Protein AF-A0A4Y8SGY3-F1 (afdb_monomer)

Radius of gyration: 25.15 Å; Cα contacts (8 Å, |Δi|>4): 78; chains: 1; bounding box: 68×28×80 Å

Structure (mmCIF, N/CA/C/O backbone):
data_AF-A0A4Y8SGY3-F1
#
_entry.id   AF-A0A4Y8SGY3-F1
#
loop_
_atom_site.group_PDB
_atom_site.id
_atom_site.type_symbol
_atom_site.label_atom_id
_atom_site.label_alt_id
_atom_site.label_comp_id
_atom_site.label_asym_id
_atom_site.label_entity_id
_atom_site.label_seq_id
_atom_site.pdbx_PDB_ins_code
_atom_site.Cartn_x
_atom_site.Cartn_y
_atom_site.Cartn_z
_atom_site.occupancy
_atom_site.B_iso_or_equiv
_atom_site.auth_seq_id
_atom_site.auth_comp_id
_atom_site.auth_asym_id
_atom_site.auth_atom_id
_atom_site.pdbx_PDB_model_num
ATOM 1 N N . MET A 1 1 ? 45.982 -1.414 -42.013 1.00 61.81 1 MET A N 1
ATOM 2 C CA . MET A 1 1 ? 44.746 -1.953 -41.419 1.00 61.81 1 MET A CA 1
ATOM 3 C C . MET A 1 1 ? 43.785 -2.146 -42.563 1.00 61.81 1 MET A C 1
ATOM 5 O O . MET A 1 1 ? 43.511 -1.170 -43.257 1.00 61.81 1 MET A O 1
ATOM 9 N N . ASP A 1 2 ? 43.379 -3.383 -42.819 1.00 89.81 2 ASP A N 1
ATOM 10 C CA . ASP A 1 2 ? 42.526 -3.667 -43.965 1.00 89.81 2 ASP A CA 1
ATOM 11 C C . ASP A 1 2 ? 41.126 -3.102 -43.723 1.00 89.81 2 ASP A C 1
ATOM 13 O O . ASP A 1 2 ? 40.647 -3.033 -42.589 1.00 89.81 2 ASP A O 1
ATOM 17 N N . 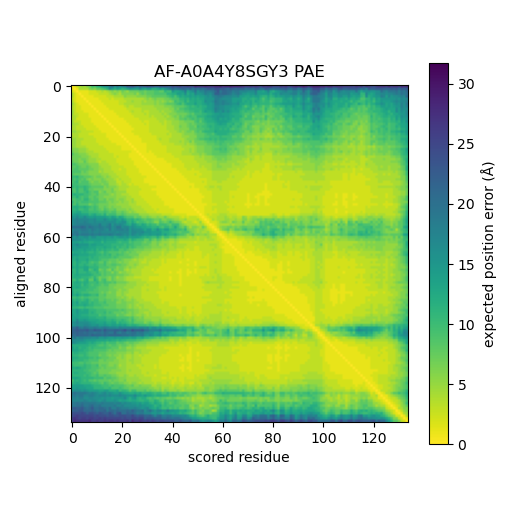ILE A 1 3 ? 40.446 -2.696 -44.796 1.00 90.75 3 ILE A N 1
ATOM 18 C CA . ILE A 1 3 ? 39.078 -2.148 -44.737 1.00 90.75 3 ILE 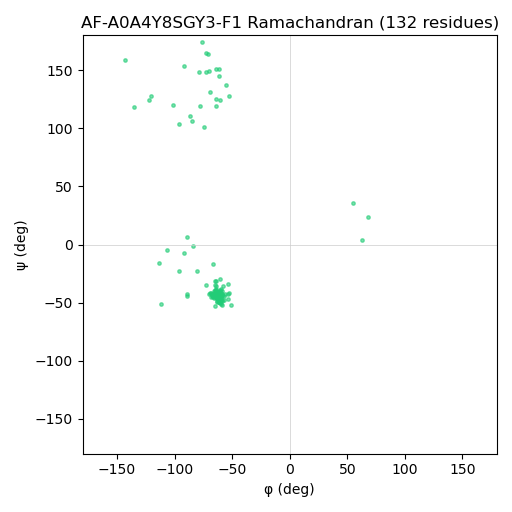A CA 1
ATOM 19 C C . ILE A 1 3 ? 38.131 -3.119 -44.005 1.00 90.75 3 ILE A C 1
ATOM 21 O O . ILE A 1 3 ? 37.253 -2.695 -43.256 1.00 90.75 3 ILE A O 1
ATOM 25 N N . SER A 1 4 ? 38.365 -4.427 -44.150 1.00 91.88 4 SER A N 1
ATOM 26 C CA . SER A 1 4 ? 37.671 -5.485 -43.407 1.00 91.88 4 SER A CA 1
ATOM 27 C C . SER A 1 4 ? 37.790 -5.325 -41.884 1.00 91.88 4 SER A C 1
ATOM 29 O O . SER A 1 4 ? 36.799 -5.481 -41.170 1.00 91.88 4 SER A O 1
ATOM 31 N N . ASP A 1 5 ? 38.972 -4.989 -41.367 1.00 93.31 5 ASP A N 1
ATOM 32 C CA . ASP A 1 5 ? 39.206 -4.867 -39.923 1.00 93.31 5 ASP A CA 1
ATOM 33 C C . ASP A 1 5 ? 38.540 -3.615 -39.348 1.00 93.31 5 ASP A C 1
ATOM 35 O O . ASP A 1 5 ? 37.990 -3.643 -38.243 1.00 93.31 5 ASP A O 1
ATOM 39 N N . ILE A 1 6 ? 38.503 -2.536 -40.137 1.00 93.44 6 ILE A N 1
ATOM 40 C CA . ILE A 1 6 ? 37.765 -1.312 -39.801 1.00 93.44 6 ILE A CA 1
ATOM 41 C C . ILE A 1 6 ? 36.269 -1.623 -39.682 1.00 93.44 6 ILE A C 1
ATOM 43 O O . ILE A 1 6 ? 35.651 -1.287 -38.672 1.00 93.44 6 ILE A O 1
ATOM 47 N N . ILE A 1 7 ? 35.694 -2.318 -40.669 1.00 95.00 7 ILE A N 1
ATOM 48 C CA . ILE A 1 7 ? 34.268 -2.681 -40.673 1.00 95.00 7 ILE A CA 1
ATOM 49 C C . ILE A 1 7 ? 33.925 -3.576 -39.474 1.00 95.00 7 ILE A C 1
ATOM 51 O O . ILE A 1 7 ? 32.954 -3.302 -38.767 1.00 95.00 7 ILE A O 1
ATOM 55 N N . LYS A 1 8 ? 34.736 -4.606 -39.190 1.00 95.75 8 LYS A N 1
ATOM 56 C CA . LYS A 1 8 ? 34.536 -5.487 -38.023 1.00 95.75 8 LYS A CA 1
ATOM 57 C C . LYS A 1 8 ? 34.557 -4.711 -36.708 1.00 95.75 8 LYS A C 1
ATOM 59 O O . LYS A 1 8 ? 33.714 -4.947 -35.840 1.00 95.75 8 LYS A O 1
ATOM 64 N N . THR A 1 9 ? 35.487 -3.769 -36.572 1.00 95.12 9 THR A N 1
ATOM 65 C CA . THR A 1 9 ? 35.607 -2.939 -35.368 1.00 95.12 9 THR A CA 1
ATOM 66 C C . THR A 1 9 ? 34.385 -2.042 -35.201 1.00 95.12 9 THR A C 1
ATOM 68 O O . THR A 1 9 ? 33.797 -2.013 -34.122 1.00 95.12 9 THR A O 1
ATOM 71 N N . ILE A 1 10 ? 33.937 -1.379 -36.272 1.00 96.50 10 ILE A N 1
ATOM 72 C CA . ILE A 1 10 ? 32.744 -0.520 -36.245 1.00 96.50 10 ILE A CA 1
ATOM 73 C C . ILE A 1 10 ? 31.501 -1.318 -35.843 1.00 96.50 10 ILE A C 1
ATOM 75 O O . ILE A 1 10 ? 30.752 -0.874 -34.977 1.00 96.50 10 ILE A O 1
ATOM 79 N N . ILE A 1 11 ? 31.296 -2.506 -36.420 1.00 97.06 11 ILE A N 1
ATOM 80 C CA . ILE A 1 11 ? 30.153 -3.367 -36.078 1.00 97.06 11 ILE A CA 1
ATOM 81 C C . ILE A 1 11 ? 30.211 -3.782 -34.607 1.00 97.06 11 ILE A C 1
ATOM 83 O O . ILE A 1 11 ? 29.206 -3.699 -33.905 1.00 97.06 11 ILE A O 1
ATOM 87 N N . THR A 1 12 ? 31.387 -4.182 -34.124 1.00 96.75 12 THR A N 1
ATOM 88 C CA . THR A 1 12 ? 31.569 -4.594 -32.725 1.00 96.75 12 THR A CA 1
ATOM 89 C C . THR A 1 12 ? 31.253 -3.446 -31.767 1.00 96.75 12 THR A C 1
ATOM 91 O O . THR A 1 12 ? 30.515 -3.634 -30.800 1.00 96.75 12 THR A O 1
ATOM 94 N N . VAL A 1 13 ? 31.742 -2.237 -32.064 1.00 97.44 13 VAL A N 1
ATOM 95 C CA . VAL A 1 13 ? 31.442 -1.031 -31.279 1.00 97.44 13 VAL A CA 1
ATOM 96 C C . VAL A 1 13 ? 29.952 -0.698 -31.339 1.00 97.44 13 VAL A C 1
ATOM 98 O O . VAL A 1 13 ? 29.353 -0.422 -30.304 1.00 97.44 13 VAL A O 1
ATOM 101 N N . ALA A 1 14 ? 29.325 -0.772 -32.515 1.00 97.38 14 ALA A N 1
ATOM 102 C CA . ALA A 1 14 ? 27.899 -0.501 -32.669 1.00 97.38 14 ALA A CA 1
ATOM 103 C C . ALA A 1 14 ? 27.040 -1.472 -31.843 1.00 97.38 14 ALA A C 1
ATOM 105 O O . ALA A 1 14 ? 26.148 -1.037 -31.117 1.00 97.38 14 ALA A O 1
ATOM 106 N N . ILE A 1 15 ? 27.347 -2.773 -31.888 1.00 98.06 15 ILE A N 1
ATOM 107 C CA . ILE A 1 15 ? 26.664 -3.792 -31.080 1.00 98.06 15 ILE A CA 1
ATOM 108 C C . ILE A 1 15 ? 26.862 -3.515 -29.587 1.00 98.06 15 ILE A C 1
ATOM 110 O O . ILE A 1 15 ? 25.894 -3.563 -28.829 1.00 98.06 15 ILE A O 1
ATOM 114 N N . ALA A 1 16 ? 28.085 -3.183 -29.163 1.00 97.56 16 ALA A N 1
ATOM 115 C CA . ALA A 1 16 ? 28.374 -2.867 -27.767 1.00 97.56 16 ALA A CA 1
ATOM 116 C C . ALA A 1 16 ? 27.576 -1.646 -27.276 1.00 97.56 16 ALA A C 1
ATOM 118 O O . ALA A 1 16 ? 26.972 -1.694 -26.203 1.00 97.56 16 ALA A O 1
ATOM 119 N N . VAL A 1 17 ? 27.508 -0.580 -28.079 1.00 97.94 17 VAL A N 1
ATOM 120 C CA . VAL A 1 17 ? 26.741 0.635 -27.759 1.00 97.94 17 VAL A CA 1
ATOM 121 C C . VAL A 1 17 ? 25.243 0.337 -27.678 1.00 97.94 17 VAL A C 1
ATOM 123 O O . VAL A 1 17 ? 24.595 0.736 -26.711 1.00 97.94 17 VAL A O 1
ATOM 126 N N . ILE A 1 18 ? 24.691 -0.408 -28.641 1.00 98.00 18 ILE A N 1
ATOM 127 C CA . ILE A 1 18 ? 23.274 -0.805 -28.631 1.00 98.00 18 ILE A CA 1
ATOM 128 C C . ILE A 1 18 ? 22.965 -1.659 -27.396 1.00 98.00 18 ILE A C 1
ATOM 130 O O . ILE A 1 18 ? 21.971 -1.412 -26.709 1.00 98.00 18 ILE A O 1
ATOM 134 N N . GLY A 1 19 ? 23.832 -2.624 -27.080 1.00 97.75 19 GLY A N 1
ATOM 135 C CA . GLY A 1 19 ? 23.699 -3.475 -25.901 1.00 97.75 19 GLY A CA 1
ATOM 136 C C . GLY A 1 19 ? 23.699 -2.672 -24.601 1.00 97.75 19 GLY A C 1
ATOM 137 O O . GLY A 1 19 ? 22.840 -2.890 -23.747 1.00 97.75 19 GLY A O 1
ATOM 138 N N . TRP A 1 20 ? 24.600 -1.695 -24.471 1.00 97.81 20 TRP A N 1
ATOM 139 C CA . TRP A 1 20 ? 24.667 -0.820 -23.300 1.00 97.81 20 TRP A CA 1
ATOM 140 C C . TRP A 1 20 ? 23.408 0.040 -23.137 1.00 97.81 20 TRP A C 1
ATOM 142 O O . TRP A 1 20 ? 22.845 0.102 -22.042 1.00 97.81 20 TRP A O 1
ATOM 152 N N . ILE A 1 21 ? 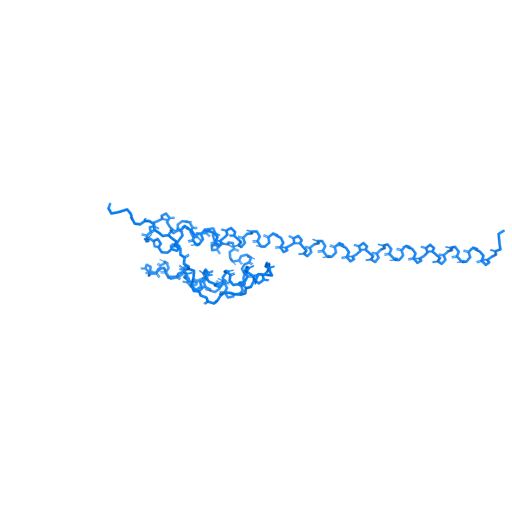22.914 0.640 -24.225 1.00 97.81 21 ILE A N 1
ATOM 153 C CA . ILE A 1 21 ? 21.687 1.452 -24.207 1.00 97.81 21 ILE A CA 1
ATOM 154 C C . ILE A 1 21 ? 20.480 0.597 -23.809 1.00 97.81 21 ILE A C 1
ATOM 156 O O . ILE A 1 21 ? 19.704 0.989 -22.933 1.00 97.81 21 ILE A O 1
ATOM 160 N N . ALA A 1 22 ? 20.331 -0.585 -24.412 1.00 97.69 22 ALA A N 1
ATOM 161 C CA . ALA A 1 22 ? 19.246 -1.502 -24.084 1.00 97.69 22 ALA A CA 1
ATOM 162 C C . ALA A 1 22 ? 19.314 -1.937 -22.612 1.00 97.69 22 ALA A C 1
ATOM 164 O O . ALA A 1 22 ? 18.320 -1.834 -21.889 1.00 97.69 22 ALA A O 1
ATOM 165 N N . ALA A 1 23 ? 20.492 -2.354 -22.138 1.00 97.19 23 ALA A N 1
ATOM 166 C CA . ALA A 1 23 ? 20.704 -2.760 -20.752 1.00 97.19 23 ALA A CA 1
ATOM 167 C C . ALA A 1 23 ? 20.376 -1.633 -19.763 1.00 97.19 23 ALA A C 1
ATOM 169 O O . ALA A 1 23 ? 19.678 -1.864 -18.771 1.00 97.19 23 ALA A O 1
ATOM 170 N N . HIS A 1 24 ? 20.816 -0.405 -20.047 1.00 96.94 24 HIS A N 1
ATOM 171 C CA . HIS A 1 24 ? 20.500 0.758 -19.224 1.00 96.94 24 HIS A CA 1
ATOM 172 C C . HIS A 1 24 ? 18.991 1.030 -19.195 1.00 96.94 24 HIS A C 1
ATOM 174 O O . HIS A 1 24 ? 18.429 1.285 -18.126 1.00 96.94 24 HIS A O 1
ATOM 180 N N . TYR A 1 25 ? 18.315 0.972 -20.344 1.00 96.62 25 TYR A N 1
ATOM 181 C CA . TYR A 1 25 ? 16.875 1.206 -20.425 1.00 96.62 25 TYR A CA 1
ATOM 182 C C . TYR A 1 25 ? 16.085 0.192 -19.588 1.00 96.62 25 TYR A C 1
ATOM 184 O O . TYR A 1 25 ? 15.259 0.580 -18.754 1.00 96.62 25 TYR A O 1
ATOM 192 N N . PHE A 1 26 ? 16.369 -1.103 -19.759 1.00 96.94 26 PHE A N 1
ATOM 193 C CA . PHE A 1 26 ? 15.706 -2.160 -18.994 1.00 96.94 26 PHE A CA 1
ATOM 194 C C . PHE A 1 26 ? 16.011 -2.064 -17.497 1.00 96.94 26 PHE A C 1
ATOM 196 O O . PHE A 1 26 ? 15.089 -2.195 -16.689 1.00 96.94 26 PHE A O 1
ATOM 203 N N . SER A 1 27 ? 17.258 -1.758 -17.126 1.00 96.44 27 SER A N 1
ATOM 204 C CA . SER A 1 27 ? 17.648 -1.585 -15.720 1.00 96.44 27 SER A CA 1
ATOM 205 C C . SER A 1 27 ? 16.913 -0.405 -15.089 1.00 96.44 27 SER A C 1
ATOM 207 O O . SER A 1 27 ? 16.232 -0.574 -14.086 1.00 96.44 27 SER A O 1
ATOM 209 N N . SER A 1 28 ? 16.900 0.755 -15.751 1.00 95.94 28 SER A N 1
ATOM 210 C CA . SER A 1 28 ? 16.184 1.943 -15.266 1.00 95.94 28 SER A CA 1
ATOM 211 C C . SER A 1 28 ? 14.684 1.701 -15.087 1.00 95.94 28 SER A C 1
ATOM 213 O O . SER A 1 28 ? 14.076 2.183 -14.129 1.00 95.94 28 SER A O 1
ATOM 215 N N . LYS A 1 29 ? 14.054 0.960 -16.008 1.00 96.19 29 LYS A N 1
ATOM 216 C CA . LYS A 1 29 ? 12.630 0.611 -15.910 1.00 96.19 29 LYS A CA 1
ATOM 217 C C . LYS A 1 29 ? 12.361 -0.340 -14.740 1.00 96.19 29 LYS A C 1
ATOM 219 O O . LYS A 1 29 ? 11.382 -0.146 -14.012 1.00 96.19 29 LYS A O 1
ATOM 224 N N . ARG A 1 30 ? 13.222 -1.344 -14.554 1.00 96.38 30 ARG A N 1
ATOM 225 C CA . ARG A 1 30 ? 13.152 -2.277 -13.425 1.00 96.38 30 ARG A CA 1
ATOM 226 C C . ARG A 1 30 ? 13.317 -1.534 -12.104 1.00 96.38 30 ARG A C 1
ATOM 228 O O . ARG A 1 30 ? 12.456 -1.672 -11.243 1.00 96.38 30 ARG A O 1
ATOM 235 N N . ASP A 1 31 ? 14.332 -0.689 -11.983 1.00 97.06 31 ASP A N 1
ATOM 236 C CA . ASP A 1 31 ? 14.657 0.015 -10.739 1.00 97.06 31 ASP A CA 1
ATOM 237 C C . ASP A 1 31 ? 13.535 0.975 -10.323 1.00 97.06 31 ASP A C 1
ATOM 239 O O . ASP A 1 31 ? 13.133 0.992 -9.161 1.00 97.06 31 ASP A O 1
ATOM 243 N N . LYS A 1 32 ? 12.926 1.694 -11.278 1.00 96.50 32 LYS A N 1
ATOM 244 C CA . LYS A 1 32 ? 11.722 2.507 -11.015 1.00 96.50 32 LYS A CA 1
ATOM 245 C C . LYS A 1 32 ? 10.550 1.666 -10.506 1.00 96.50 32 LYS A C 1
ATOM 247 O O . LYS A 1 32 ? 9.834 2.092 -9.602 1.00 96.50 32 LYS A O 1
ATOM 252 N N . THR A 1 33 ? 10.343 0.485 -11.087 1.00 95.25 33 THR A N 1
ATOM 253 C CA . THR A 1 33 ? 9.253 -0.420 -10.694 1.00 95.25 33 THR A CA 1
ATOM 254 C C . THR A 1 33 ? 9.487 -0.982 -9.295 1.00 95.25 33 THR A C 1
ATOM 256 O O . THR A 1 33 ? 8.573 -0.953 -8.473 1.00 95.25 33 THR A O 1
ATOM 259 N N . LEU A 1 34 ? 10.712 -1.425 -9.007 1.00 94.81 34 LEU A N 1
ATOM 260 C CA . LEU A 1 34 ? 11.111 -1.914 -7.690 1.00 94.81 34 LEU A CA 1
ATOM 261 C C . LEU A 1 34 ? 10.966 -0.822 -6.633 1.00 94.81 34 LEU A C 1
ATOM 263 O O . LEU A 1 34 ? 10.336 -1.058 -5.608 1.00 94.81 34 LEU A O 1
ATOM 267 N N . LYS A 1 35 ? 11.445 0.397 -6.913 1.00 97.00 35 LYS A N 1
ATOM 268 C CA . LYS A 1 35 ? 11.350 1.498 -5.952 1.00 97.00 35 LYS A CA 1
ATOM 269 C C . LYS A 1 35 ? 9.908 1.898 -5.665 1.00 97.00 35 LYS A C 1
ATOM 271 O O . LYS A 1 35 ? 9.555 2.173 -4.523 1.00 97.00 35 LYS A O 1
ATOM 276 N N . ARG A 1 36 ? 9.057 1.909 -6.695 1.00 95.69 36 ARG A N 1
ATOM 277 C CA . ARG A 1 36 ? 7.622 2.154 -6.525 1.00 95.69 36 ARG A CA 1
ATOM 278 C C . ARG A 1 36 ? 6.981 1.093 -5.627 1.00 95.69 36 ARG A C 1
ATOM 280 O O . ARG A 1 36 ? 6.242 1.468 -4.723 1.00 95.69 36 ARG A O 1
ATOM 287 N N . ARG A 1 37 ? 7.257 -0.194 -5.867 1.00 94.25 37 ARG A N 1
ATOM 288 C CA . ARG A 1 37 ? 6.742 -1.296 -5.034 1.00 94.25 37 ARG A CA 1
ATOM 289 C C . ARG A 1 37 ? 7.225 -1.180 -3.592 1.00 94.25 37 ARG A C 1
ATOM 291 O O . ARG A 1 37 ? 6.407 -1.207 -2.688 1.00 94.25 37 ARG A O 1
ATOM 298 N N . GLU A 1 38 ? 8.516 -0.928 -3.388 1.00 95.31 38 GLU A N 1
ATOM 299 C CA . GLU A 1 38 ? 9.113 -0.727 -2.061 1.00 95.31 38 GLU A CA 1
ATOM 300 C C . GLU A 1 38 ? 8.392 0.370 -1.258 1.00 95.31 38 GLU A C 1
ATOM 302 O O . GLU A 1 38 ? 8.047 0.158 -0.097 1.00 95.31 38 GLU A O 1
ATOM 307 N N . ILE A 1 39 ? 8.127 1.527 -1.878 1.00 96.25 39 ILE A N 1
ATOM 308 C CA . ILE A 1 39 ? 7.419 2.642 -1.231 1.00 96.25 39 ILE A CA 1
ATOM 309 C C . ILE A 1 39 ? 5.988 2.236 -0.861 1.00 96.25 39 ILE A C 1
ATOM 311 O O . ILE A 1 39 ? 5.582 2.434 0.283 1.00 96.25 39 ILE A O 1
ATOM 315 N N . ILE A 1 40 ? 5.240 1.652 -1.803 1.00 95.50 40 ILE A N 1
ATOM 316 C CA . ILE A 1 40 ? 3.850 1.227 -1.576 1.00 95.50 40 ILE A CA 1
ATOM 317 C C . ILE A 1 40 ? 3.787 0.207 -0.435 1.00 95.50 40 ILE A C 1
ATOM 319 O O . ILE A 1 40 ? 3.043 0.412 0.521 1.00 95.50 40 ILE A O 1
ATOM 323 N N . SER A 1 41 ? 4.603 -0.847 -0.493 1.00 95.44 41 SER A N 1
ATOM 324 C CA . SER A 1 41 ? 4.621 -1.897 0.527 1.00 95.44 41 SER A CA 1
ATOM 325 C C . SER A 1 41 ? 4.977 -1.344 1.898 1.00 95.44 41 SER A C 1
ATOM 327 O O . SER A 1 41 ? 4.347 -1.722 2.880 1.00 95.44 41 SER A O 1
ATOM 329 N N . LYS A 1 42 ? 5.933 -0.411 1.986 1.00 95.69 42 LYS A N 1
ATOM 330 C CA . LYS A 1 42 ? 6.294 0.224 3.257 1.00 95.69 42 LYS A CA 1
ATOM 331 C C . LYS A 1 42 ? 5.099 0.939 3.896 1.00 95.69 42 LYS A C 1
ATOM 333 O O . LYS A 1 42 ? 4.792 0.662 5.051 1.00 95.69 42 LYS A O 1
ATOM 338 N N . HIS A 1 43 ? 4.416 1.803 3.145 1.00 96.06 43 HIS A N 1
ATOM 339 C CA . HIS A 1 43 ? 3.245 2.523 3.655 1.00 96.06 43 HIS A CA 1
ATOM 340 C C . HIS A 1 43 ? 2.106 1.568 4.027 1.00 96.06 43 HIS A C 1
ATOM 342 O O . HIS A 1 43 ? 1.559 1.654 5.121 1.00 96.06 43 HIS A O 1
ATOM 348 N N . LEU A 1 44 ? 1.800 0.584 3.177 1.00 96.31 44 LEU A N 1
ATOM 349 C CA . LEU A 1 44 ? 0.742 -0.387 3.467 1.00 96.31 44 LEU A CA 1
ATOM 350 C C . LEU A 1 44 ? 1.056 -1.262 4.693 1.00 96.31 44 LEU A C 1
ATOM 352 O O . LEU A 1 44 ? 0.147 -1.577 5.460 1.00 96.31 44 LEU A O 1
ATOM 356 N N . ILE A 1 45 ? 2.323 -1.626 4.920 1.00 96.06 45 ILE A N 1
ATOM 357 C CA . ILE A 1 45 ? 2.757 -2.342 6.129 1.00 96.06 45 ILE A CA 1
ATOM 358 C C . ILE A 1 45 ? 2.554 -1.475 7.375 1.00 96.06 45 ILE A C 1
ATOM 360 O O . ILE A 1 45 ? 2.083 -1.980 8.396 1.00 96.06 45 ILE A O 1
ATOM 364 N N . ASP A 1 46 ? 2.912 -0.194 7.320 1.00 95.31 46 ASP A N 1
ATOM 365 C CA . ASP A 1 46 ? 2.766 0.708 8.463 1.00 95.31 46 ASP A CA 1
ATOM 366 C C . ASP A 1 46 ? 1.286 1.003 8.757 1.00 95.31 46 ASP A C 1
ATOM 368 O O . ASP A 1 46 ? 0.858 0.868 9.906 1.00 95.31 46 ASP A O 1
ATOM 372 N N . THR A 1 47 ? 0.473 1.232 7.720 1.00 95.69 47 THR A N 1
ATOM 373 C CA . THR A 1 47 ? -0.997 1.238 7.800 1.00 95.69 47 THR A CA 1
ATOM 374 C C . THR A 1 47 ? -1.517 -0.036 8.474 1.00 95.69 47 THR A C 1
ATOM 376 O O . THR A 1 47 ? -2.274 0.044 9.442 1.00 95.69 47 THR A O 1
ATOM 379 N N . TYR A 1 48 ? -1.104 -1.222 8.011 1.00 94.88 48 TYR A N 1
ATOM 380 C CA . TYR A 1 48 ? -1.555 -2.499 8.572 1.00 94.88 48 TYR A CA 1
ATOM 381 C C . TYR A 1 48 ? -1.226 -2.622 10.060 1.00 94.88 48 TYR A C 1
ATOM 383 O O . TYR A 1 48 ? -2.085 -3.040 10.836 1.00 94.88 48 TYR A O 1
ATOM 391 N N . LYS A 1 49 ? -0.019 -2.224 10.480 1.00 92.00 49 LYS A N 1
ATOM 392 C CA . LYS A 1 49 ? 0.370 -2.238 11.897 1.00 92.00 49 LYS A CA 1
ATOM 393 C C . LYS A 1 49 ? -0.528 -1.336 12.732 1.00 92.00 49 LYS A C 1
ATOM 395 O O . LYS A 1 49 ? -0.978 -1.788 13.776 1.00 92.00 49 LYS A O 1
ATOM 400 N N . ILE A 1 50 ? -0.812 -0.111 12.285 1.00 91.69 50 ILE A N 1
ATOM 401 C CA . ILE A 1 50 ? -1.694 0.810 13.020 1.00 91.69 50 ILE A CA 1
ATOM 402 C C . ILE A 1 50 ? -3.090 0.195 13.145 1.00 91.69 50 ILE A C 1
ATOM 404 O O . ILE A 1 50 ? -3.625 0.089 14.246 1.00 91.69 50 ILE A O 1
ATOM 408 N N . LEU A 1 51 ? -3.666 -0.283 12.039 1.00 91.44 51 LEU A N 1
ATOM 409 C CA . LEU A 1 51 ? -5.001 -0.880 12.060 1.00 91.44 51 LEU A CA 1
ATOM 410 C C . LEU A 1 51 ? -5.053 -2.115 12.973 1.00 91.44 51 LEU A C 1
ATOM 412 O O . LEU A 1 51 ? -5.925 -2.203 13.834 1.00 91.44 51 LEU A O 1
ATOM 416 N N . ALA A 1 52 ? -4.099 -3.037 12.839 1.00 89.19 52 ALA A N 1
ATOM 417 C CA . ALA A 1 52 ? -4.062 -4.269 13.619 1.00 89.19 52 ALA A CA 1
ATOM 418 C C . ALA A 1 52 ? -3.727 -4.036 15.103 1.00 89.19 52 ALA A C 1
ATOM 420 O O . ALA A 1 52 ? -4.345 -4.641 15.970 1.00 89.19 52 ALA A O 1
ATOM 421 N N . TYR A 1 53 ? -2.759 -3.179 15.424 1.00 84.31 53 TYR A N 1
ATOM 422 C CA . TYR A 1 53 ? -2.265 -3.010 16.793 1.00 84.31 53 TYR A CA 1
ATOM 423 C C . TYR A 1 53 ? -3.034 -1.945 17.585 1.00 84.31 53 TYR A C 1
ATOM 425 O O . TYR A 1 53 ? -3.359 -2.133 18.764 1.00 84.31 53 TYR A O 1
ATOM 433 N N . ASP A 1 54 ? -3.339 -0.815 16.949 1.00 81.12 54 ASP A N 1
ATOM 434 C CA . ASP A 1 54 ? -3.929 0.335 17.628 1.00 81.12 54 ASP A CA 1
ATOM 435 C C . ASP A 1 54 ? -5.447 0.390 17.521 1.00 81.12 54 ASP A C 1
ATOM 437 O O . ASP A 1 54 ? -6.066 0.997 18.391 1.00 81.12 54 ASP A O 1
ATOM 441 N N . ILE A 1 55 ? -6.061 -0.244 16.517 1.00 80.56 55 ILE A N 1
ATOM 442 C CA . ILE A 1 55 ? -7.505 -0.105 16.289 1.00 80.56 55 ILE A CA 1
ATOM 443 C C . ILE A 1 55 ? -8.273 -1.392 16.564 1.00 80.56 55 ILE A C 1
ATOM 445 O O . ILE A 1 55 ? -9.260 -1.365 17.301 1.00 80.56 55 ILE A O 1
ATOM 449 N N . VAL A 1 56 ? -7.843 -2.517 15.987 1.00 80.50 56 VAL A N 1
ATOM 450 C CA . VAL A 1 56 ? -8.589 -3.779 16.054 1.00 80.50 56 VAL A CA 1
ATOM 451 C C . VAL A 1 56 ? -8.934 -4.135 17.503 1.00 80.50 56 VAL A C 1
ATOM 453 O O . VAL A 1 56 ? -8.082 -4.171 18.398 1.00 80.50 56 VAL A O 1
ATOM 456 N N . HIS A 1 57 ? -10.226 -4.394 17.717 1.00 72.12 57 HIS A N 1
ATOM 457 C CA . HIS A 1 57 ? -10.859 -4.722 18.993 1.00 72.12 57 HIS A CA 1
ATOM 458 C C . HIS A 1 57 ? -10.787 -3.630 20.083 1.00 72.12 57 HIS A C 1
ATOM 460 O O . HIS A 1 57 ? -11.154 -3.914 21.223 1.00 72.12 57 HIS A O 1
ATOM 466 N N . ARG A 1 58 ? -10.249 -2.416 19.846 1.00 74.69 58 ARG A N 1
ATOM 467 C CA . ARG A 1 58 ? -10.208 -1.366 20.892 1.00 74.69 58 ARG A CA 1
ATOM 468 C C . ARG A 1 58 ? -11.601 -0.796 21.109 1.00 74.69 58 ARG A C 1
ATOM 470 O O . ARG A 1 58 ? -12.402 -0.733 20.182 1.00 74.69 58 ARG A O 1
ATOM 477 N N . GLU A 1 59 ? -11.868 -0.382 22.343 1.00 74.56 59 GLU A N 1
ATOM 478 C CA . GLU A 1 59 ? -13.077 0.380 22.619 1.00 74.56 59 GLU A CA 1
ATOM 479 C C . GLU A 1 59 ? -13.054 1.685 21.824 1.00 74.56 59 GLU A C 1
ATOM 481 O O . GLU A 1 59 ? -11.999 2.289 21.575 1.00 74.56 59 GLU A O 1
ATOM 486 N N . TYR A 1 60 ? -14.242 2.084 21.386 1.00 75.38 60 TYR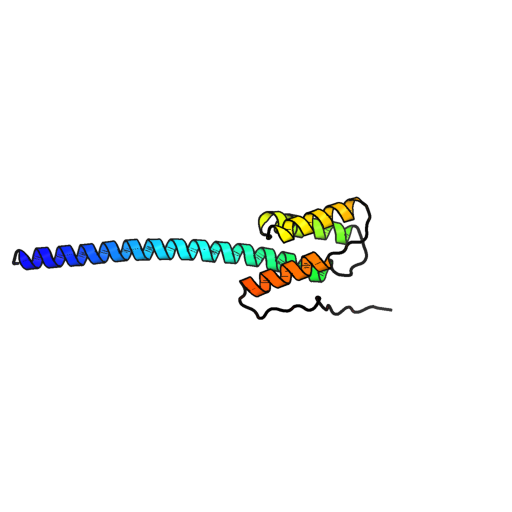 A N 1
ATOM 487 C CA . TYR A 1 60 ? -14.424 3.311 20.641 1.00 75.38 60 TYR A CA 1
ATOM 488 C C . TYR A 1 60 ? -14.061 4.502 21.533 1.00 75.38 60 TYR A C 1
ATOM 490 O O . TYR A 1 60 ? -14.663 4.714 22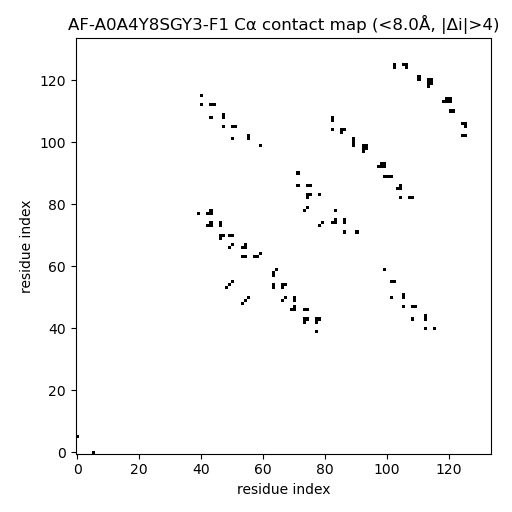.583 1.00 75.38 60 TYR A O 1
ATOM 498 N N . SER A 1 61 ? -13.065 5.275 21.110 1.00 82.81 61 SER A N 1
ATOM 499 C CA . SER A 1 61 ? -12.623 6.493 21.784 1.00 82.81 61 SER A CA 1
ATOM 500 C C . SER A 1 61 ? -12.210 7.534 20.748 1.00 82.81 61 SER A C 1
ATOM 502 O O . SER A 1 61 ? -11.865 7.185 19.616 1.00 82.81 61 SER A O 1
ATOM 504 N N . GLU A 1 62 ? -12.202 8.811 21.132 1.00 84.19 62 GLU A N 1
ATOM 505 C CA . GLU A 1 62 ? -11.720 9.890 20.260 1.00 84.19 62 GLU A CA 1
ATOM 506 C C . GLU A 1 62 ? -10.262 9.657 19.826 1.00 84.19 62 GLU A C 1
ATOM 508 O O . GLU A 1 62 ? -9.903 9.905 18.677 1.00 84.19 62 GLU A O 1
ATOM 513 N N . GLU A 1 63 ? -9.431 9.102 20.715 1.00 86.31 63 GLU A N 1
ATOM 514 C CA . GLU A 1 63 ? -8.048 8.737 20.399 1.00 86.31 63 GLU A CA 1
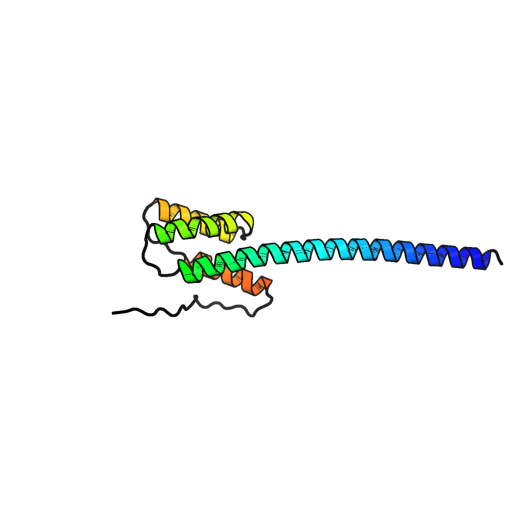ATOM 515 C C . GLU A 1 63 ? -7.984 7.660 19.305 1.00 86.31 63 GLU A C 1
ATOM 517 O O . GLU A 1 63 ? -7.217 7.793 18.350 1.00 86.31 63 GLU A O 1
ATOM 522 N N . THR A 1 64 ? -8.815 6.617 19.406 1.00 83.00 64 THR A N 1
ATOM 523 C CA . THR A 1 64 ? -8.901 5.548 18.398 1.00 83.00 64 THR A CA 1
ATOM 524 C C . THR A 1 64 ? -9.342 6.110 17.040 1.00 83.00 64 THR A C 1
ATOM 526 O O . THR A 1 64 ? -8.775 5.740 16.014 1.00 83.00 64 THR A O 1
ATOM 529 N N . VAL A 1 65 ? -10.302 7.043 17.016 1.00 84.44 65 VAL A N 1
ATOM 530 C CA . VAL A 1 65 ? -10.768 7.685 15.772 1.00 84.44 65 VAL A CA 1
ATOM 531 C C . VAL A 1 65 ? -9.682 8.559 15.146 1.00 84.44 65 VAL A C 1
ATOM 533 O O . VAL A 1 65 ? -9.434 8.445 13.949 1.00 84.44 65 VAL A O 1
ATOM 536 N N . ARG A 1 66 ? -8.964 9.369 15.933 1.00 87.62 66 ARG A N 1
ATOM 537 C CA . ARG A 1 66 ? -7.842 10.174 15.415 1.00 87.62 66 ARG A CA 1
ATOM 538 C C . ARG A 1 66 ? -6.743 9.300 14.808 1.00 87.62 66 ARG A C 1
ATOM 540 O O . ARG A 1 66 ? -6.183 9.637 13.770 1.00 87.62 66 ARG A O 1
ATOM 547 N N . LYS A 1 67 ? -6.460 8.141 15.412 1.00 89.75 67 LYS A N 1
ATOM 548 C CA . LYS A 1 67 ? -5.484 7.175 14.876 1.00 89.75 67 LYS A CA 1
ATOM 549 C C . LYS A 1 67 ? -5.918 6.524 13.560 1.00 89.75 67 LYS A C 1
ATOM 551 O O . LYS A 1 67 ? -5.060 5.987 12.867 1.00 89.75 67 LYS A O 1
ATOM 556 N N . LEU A 1 68 ? -7.201 6.582 13.195 1.00 89.62 68 LEU A N 1
ATOM 557 C CA . LEU A 1 68 ? -7.700 6.076 11.914 1.00 89.62 68 LEU A CA 1
ATOM 558 C C . LEU A 1 68 ? -7.485 7.039 10.748 1.00 89.62 68 LEU A C 1
ATOM 560 O O . LEU A 1 68 ? -7.432 6.585 9.608 1.00 89.62 68 LEU A O 1
ATOM 564 N N . GLU A 1 69 ? -7.327 8.339 10.999 1.00 91.38 69 GLU A N 1
ATOM 565 C CA . GLU A 1 69 ? -7.221 9.342 9.933 1.00 91.38 69 GLU A CA 1
ATOM 566 C C . GLU A 1 69 ? -6.045 9.059 8.991 1.00 91.38 69 GLU A C 1
ATOM 568 O O . GLU A 1 69 ? -6.224 9.009 7.773 1.00 91.38 69 GLU A O 1
ATOM 573 N N . LEU A 1 70 ? -4.856 8.802 9.546 1.00 93.50 70 LEU A N 1
ATOM 574 C CA . LEU A 1 70 ? -3.658 8.528 8.752 1.00 93.50 70 LEU A CA 1
ATOM 575 C C . LEU A 1 70 ? -3.778 7.223 7.933 1.00 93.50 70 LEU A C 1
ATOM 577 O O . LEU A 1 70 ? -3.624 7.303 6.714 1.00 93.50 70 LEU A O 1
ATOM 581 N N . PRO A 1 71 ? -4.111 6.053 8.521 1.00 94.31 71 PRO A N 1
ATOM 582 C CA . PRO A 1 71 ? -4.363 4.827 7.761 1.00 94.31 71 PRO A CA 1
ATOM 583 C C . PRO A 1 71 ? -5.388 4.993 6.636 1.00 94.31 71 PRO A C 1
ATOM 585 O O . PRO A 1 71 ? -5.187 4.486 5.535 1.00 94.31 71 PRO A O 1
ATOM 588 N N . LEU A 1 72 ? -6.484 5.719 6.879 1.00 94.12 72 LEU A N 1
ATOM 589 C CA . LEU A 1 72 ? -7.509 5.945 5.859 1.00 94.12 72 LEU A CA 1
ATOM 590 C C . LEU A 1 72 ? -6.973 6.777 4.687 1.00 94.12 72 LEU A C 1
ATOM 592 O O . LEU A 1 72 ? -7.282 6.470 3.536 1.00 94.12 72 LEU A O 1
ATOM 596 N N . VAL A 1 73 ? -6.152 7.795 4.958 1.00 95.50 73 VAL A N 1
ATOM 597 C CA . VAL A 1 73 ? -5.488 8.596 3.917 1.00 95.50 73 VAL A CA 1
ATOM 598 C C . VAL A 1 73 ? -4.459 7.764 3.149 1.00 95.50 73 VAL A C 1
ATOM 600 O O . VAL A 1 73 ? -4.433 7.809 1.918 1.00 95.50 73 VAL A O 1
ATOM 603 N N . GLU A 1 74 ? -3.642 6.966 3.839 1.00 96.12 74 GLU A N 1
ATOM 604 C CA . GLU A 1 74 ? -2.654 6.101 3.186 1.00 96.12 74 GLU A CA 1
ATOM 605 C C . GLU A 1 74 ? -3.322 5.057 2.282 1.00 96.12 74 GLU A C 1
ATOM 607 O O . GLU A 1 74 ? -2.886 4.857 1.148 1.00 96.12 74 GLU A O 1
ATOM 612 N N . LEU A 1 75 ? -4.433 4.457 2.720 1.00 96.38 75 LEU A N 1
ATOM 613 C CA . LEU A 1 75 ? -5.209 3.520 1.905 1.00 96.38 75 LEU A CA 1
ATOM 614 C C . LEU A 1 75 ? -5.840 4.180 0.678 1.00 96.38 75 LEU A C 1
ATOM 616 O O . LEU A 1 75 ? -5.911 3.550 -0.374 1.00 96.38 75 LEU A O 1
ATOM 620 N N . GLN A 1 76 ? -6.268 5.441 0.770 1.00 95.12 76 GLN A N 1
ATOM 621 C CA . GLN A 1 76 ? -6.770 6.176 -0.396 1.00 95.12 76 GLN A CA 1
ATOM 622 C C . GLN A 1 76 ? -5.695 6.392 -1.468 1.00 95.12 76 GLN A C 1
ATOM 624 O O . GLN A 1 76 ? -6.025 6.438 -2.653 1.00 95.12 76 GLN A O 1
ATOM 629 N N . LEU A 1 77 ? -4.428 6.518 -1.063 1.00 96.56 77 LEU A N 1
ATOM 630 C CA . LEU A 1 77 ? -3.309 6.760 -1.971 1.00 96.56 77 LEU A CA 1
ATOM 631 C C . LEU A 1 77 ? -2.673 5.467 -2.502 1.00 96.56 77 LEU A C 1
ATOM 633 O O . LEU A 1 77 ? -2.353 5.378 -3.689 1.00 96.56 77 LEU A O 1
ATOM 637 N N . PHE A 1 78 ? -2.461 4.486 -1.626 1.00 96.56 78 PHE A N 1
ATOM 638 C CA . PHE A 1 78 ? -1.658 3.292 -1.905 1.00 96.56 78 PHE A CA 1
ATOM 639 C C . PHE A 1 78 ? -2.460 1.991 -1.933 1.00 96.56 78 PHE A C 1
ATOM 641 O O . PHE A 1 78 ? -1.954 0.986 -2.431 1.00 96.56 78 PHE A O 1
ATOM 648 N N . GLY A 1 79 ? -3.683 1.996 -1.406 1.00 95.19 79 GLY A N 1
ATOM 649 C CA . GLY A 1 79 ? -4.513 0.805 -1.296 1.00 95.19 79 GLY A CA 1
ATOM 650 C C . GLY A 1 79 ? -5.081 0.329 -2.632 1.00 95.19 79 GLY A C 1
ATOM 651 O O . GLY A 1 79 ? -5.118 1.038 -3.643 1.00 95.19 79 GLY A O 1
ATOM 652 N N . THR A 1 80 ? -5.569 -0.907 -2.631 1.00 96.50 80 THR A N 1
ATOM 653 C CA . THR A 1 80 ? -6.343 -1.452 -3.749 1.00 96.50 80 THR A CA 1
ATOM 654 C C . THR A 1 80 ? -7.729 -0.805 -3.815 1.00 96.50 80 THR A C 1
ATOM 656 O O . THR A 1 80 ? -8.218 -0.227 -2.846 1.00 96.50 80 THR A O 1
ATOM 659 N N . LYS A 1 81 ? -8.426 -0.940 -4.951 1.00 96.88 81 LYS A N 1
ATOM 660 C CA . LYS A 1 81 ? -9.804 -0.428 -5.091 1.00 96.88 81 LYS A CA 1
ATOM 661 C C . LYS A 1 81 ? -10.732 -0.939 -3.984 1.00 96.88 81 LYS A C 1
ATOM 663 O O . LYS A 1 81 ? -11.480 -0.154 -3.413 1.00 96.88 81 LYS A O 1
ATOM 668 N N . ARG A 1 82 ? -10.622 -2.227 -3.647 1.00 95.75 82 ARG A N 1
ATOM 669 C CA . ARG A 1 82 ? -11.399 -2.852 -2.574 1.00 95.75 82 ARG A CA 1
ATOM 670 C C . ARG A 1 82 ? -11.076 -2.237 -1.212 1.00 95.75 82 ARG A C 1
ATOM 672 O O . ARG A 1 82 ? -11.989 -1.908 -0.465 1.00 95.75 82 ARG A O 1
ATOM 679 N N . GLN A 1 83 ? -9.799 -2.012 -0.913 1.00 96.44 83 GLN A N 1
ATOM 680 C CA . GLN A 1 83 ? -9.378 -1.376 0.340 1.00 96.44 83 GLN A CA 1
ATOM 681 C C . GLN A 1 83 ? -9.886 0.060 0.445 1.00 96.44 83 GLN A C 1
ATOM 683 O O . GLN A 1 83 ? -10.330 0.472 1.510 1.00 96.44 83 GLN A O 1
ATOM 688 N N . ILE A 1 84 ? -9.892 0.804 -0.664 1.00 97.12 84 ILE A N 1
ATOM 689 C CA . ILE A 1 84 ? -10.456 2.157 -0.724 1.00 97.12 84 ILE A CA 1
ATOM 690 C C . ILE A 1 84 ? -11.962 2.131 -0.426 1.00 97.12 84 ILE A C 1
ATOM 692 O O . ILE A 1 84 ? -12.464 2.993 0.293 1.00 97.12 84 ILE A O 1
ATOM 696 N N . GLU A 1 85 ? -12.699 1.16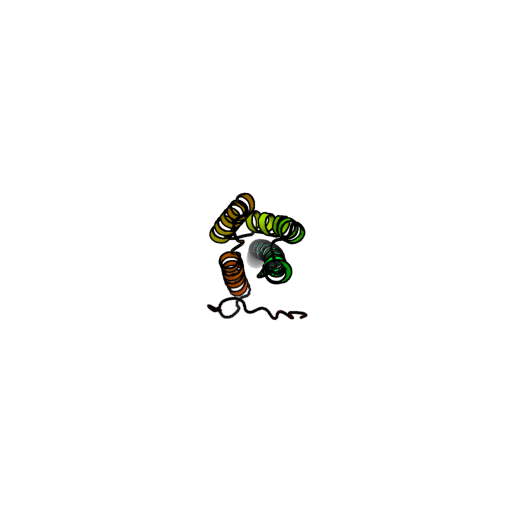0 -0.961 1.00 96.12 85 GLU A N 1
ATOM 697 C CA . GLU A 1 85 ? -14.135 0.998 -0.699 1.00 96.12 85 GLU A CA 1
ATOM 698 C C . GLU A 1 85 ? -14.415 0.627 0.762 1.00 96.12 85 GLU A C 1
ATOM 700 O O . GLU A 1 85 ? -15.268 1.249 1.399 1.00 96.12 85 GLU A O 1
ATOM 705 N N . LEU A 1 86 ? -13.654 -0.318 1.319 1.00 94.69 86 LEU A N 1
ATOM 706 C CA . LEU A 1 86 ? -13.741 -0.712 2.728 1.00 94.69 86 LEU A CA 1
ATOM 707 C C . LEU A 1 86 ? -13.395 0.457 3.664 1.00 94.69 86 LEU A C 1
ATOM 709 O O . LEU A 1 86 ? -14.126 0.717 4.616 1.00 94.69 86 LEU A O 1
ATOM 713 N N . ALA A 1 87 ? -12.343 1.218 3.354 1.00 94.25 87 ALA A N 1
ATOM 714 C CA . ALA A 1 87 ? -11.951 2.418 4.091 1.00 94.25 87 ALA A CA 1
ATOM 715 C C . ALA A 1 87 ? -13.044 3.501 4.063 1.00 94.25 87 ALA A C 1
ATOM 717 O O . ALA A 1 87 ? -13.329 4.129 5.083 1.00 94.25 87 ALA A O 1
ATOM 718 N N . LYS A 1 88 ? -13.702 3.705 2.914 1.00 93.69 88 LYS A N 1
ATOM 719 C CA . LYS A 1 88 ? -14.833 4.640 2.793 1.00 93.69 88 LYS A CA 1
ATOM 720 C C . LYS A 1 88 ? -16.034 4.200 3.621 1.00 93.69 88 LYS A C 1
ATOM 722 O O . LYS A 1 88 ? -16.630 5.035 4.299 1.00 93.69 88 LYS A O 1
ATOM 727 N N . LYS A 1 89 ? -16.380 2.911 3.570 1.00 92.12 89 LYS A N 1
ATOM 728 C CA . LYS A 1 89 ? -17.460 2.341 4.381 1.00 92.12 89 LYS A CA 1
ATOM 729 C C . LYS A 1 89 ? -17.174 2.550 5.870 1.00 92.12 89 LYS A C 1
ATOM 731 O O . LYS A 1 89 ? -18.011 3.103 6.570 1.00 92.12 89 LYS A O 1
ATOM 736 N N . LEU A 1 90 ? -15.956 2.230 6.307 1.00 90.44 90 LEU A N 1
ATOM 737 C CA . LEU A 1 90 ? -15.511 2.431 7.684 1.00 90.44 90 LEU A CA 1
ATOM 738 C C . LEU A 1 90 ? -15.644 3.894 8.133 1.00 90.44 90 LEU A C 1
ATOM 740 O O . LEU A 1 90 ? -16.199 4.170 9.193 1.00 90.44 90 LEU A O 1
ATOM 744 N N . ALA A 1 91 ? -15.177 4.840 7.313 1.00 90.75 91 ALA A N 1
ATOM 745 C CA . ALA A 1 91 ? -15.291 6.267 7.611 1.00 90.75 91 ALA A CA 1
ATOM 746 C C . ALA A 1 91 ? -16.756 6.721 7.740 1.00 90.75 91 ALA A C 1
ATOM 748 O O . ALA A 1 91 ? -17.088 7.513 8.622 1.00 90.75 91 ALA A O 1
ATOM 749 N N . TYR A 1 92 ? -17.640 6.202 6.884 1.00 90.75 92 TYR A N 1
ATOM 750 C CA . TYR A 1 92 ? -19.071 6.491 6.934 1.00 90.75 92 TYR A CA 1
ATOM 751 C C . TYR A 1 92 ? -19.741 5.921 8.191 1.00 90.75 92 TYR A C 1
ATOM 753 O O . TYR A 1 92 ? -20.529 6.613 8.838 1.00 90.75 92 TYR A O 1
ATOM 761 N N . ASP A 1 93 ? -19.399 4.688 8.564 1.00 87.75 93 ASP A N 1
ATOM 762 C CA . ASP A 1 93 ? -19.949 4.017 9.744 1.00 87.75 93 ASP A CA 1
ATOM 763 C C . ASP A 1 93 ? -19.529 4.739 11.038 1.00 87.75 93 ASP A C 1
ATOM 765 O O . ASP A 1 93 ? -20.360 4.952 11.926 1.00 87.75 93 ASP A O 1
ATOM 769 N N . ILE A 1 94 ? -18.283 5.227 11.103 1.00 86.75 94 ILE A N 1
ATOM 770 C CA . ILE A 1 94 ? -17.780 6.060 12.209 1.00 86.75 94 ILE A CA 1
ATOM 771 C C . ILE A 1 94 ? -18.546 7.382 12.301 1.00 86.75 94 ILE A C 1
ATOM 773 O O . ILE A 1 94 ? -18.984 7.762 13.386 1.00 86.75 94 ILE A O 1
ATOM 777 N N . GLN A 1 95 ? -18.766 8.074 11.176 1.00 87.19 95 GLN A N 1
ATOM 778 C CA . GLN A 1 95 ? -19.523 9.335 11.163 1.00 87.19 95 GLN A CA 1
ATOM 779 C C . GLN A 1 95 ? -20.964 9.169 11.654 1.00 87.19 95 GLN A C 1
ATOM 781 O O . GLN A 1 95 ? -21.535 10.102 12.216 1.00 87.19 95 GLN A O 1
ATOM 786 N N . LYS A 1 96 ? -21.556 7.987 11.462 1.00 87.31 96 LYS A N 1
ATOM 787 C CA . LYS A 1 96 ? -22.905 7.667 11.943 1.00 87.31 96 LYS A CA 1
ATOM 788 C C . LYS A 1 96 ? -22.967 7.209 13.400 1.00 87.31 96 LYS A C 1
ATOM 790 O O . LYS A 1 96 ? -24.064 6.940 13.883 1.00 87.31 96 LYS A O 1
ATOM 795 N N . GLY A 1 97 ? -21.831 7.117 14.094 1.00 77.56 97 GLY A N 1
ATOM 796 C CA . GLY A 1 97 ? -21.764 6.584 15.456 1.00 77.56 97 GLY A CA 1
ATOM 797 C C . GLY A 1 97 ? -22.054 5.081 15.528 1.00 77.56 97 GLY A C 1
ATOM 798 O O . GLY A 1 97 ? -22.509 4.593 16.561 1.00 77.56 97 GLY A O 1
ATOM 799 N N . GLY A 1 98 ? -21.846 4.359 14.423 1.00 71.38 98 GLY A N 1
ATOM 800 C CA . GLY A 1 98 ? -21.996 2.911 14.363 1.00 71.38 98 GLY A CA 1
ATOM 801 C C . GLY A 1 98 ? -20.822 2.169 15.002 1.00 71.38 98 GLY A C 1
ATOM 802 O O . GLY A 1 98 ? -19.807 2.748 15.391 1.00 71.38 98 GLY A O 1
ATOM 803 N N . THR A 1 99 ? -20.948 0.848 15.089 1.00 70.19 99 THR A N 1
ATOM 804 C CA . THR A 1 99 ? -19.848 -0.031 15.492 1.00 70.19 99 THR A CA 1
ATOM 805 C C . THR A 1 99 ? -18.767 -0.063 14.416 1.00 70.19 99 THR A C 1
ATOM 807 O O . THR A 1 99 ? -19.064 -0.301 13.247 1.00 70.19 99 THR A O 1
ATOM 810 N N . ILE A 1 100 ? -17.509 0.124 14.817 1.00 71.69 100 ILE A N 1
ATOM 811 C CA . ILE A 1 100 ? -16.348 -0.003 13.932 1.00 71.69 100 ILE A CA 1
ATOM 812 C C . ILE A 1 100 ? -16.101 -1.490 13.654 1.00 71.69 100 ILE A C 1
ATOM 814 O O . ILE A 1 100 ? -15.509 -2.180 14.485 1.00 71.69 100 ILE A O 1
ATOM 818 N N . ASP A 1 101 ? -16.519 -1.977 12.486 1.00 78.50 101 ASP A N 1
ATOM 819 C CA . ASP A 1 101 ? -16.057 -3.266 11.967 1.00 78.50 101 ASP A CA 1
ATOM 820 C C . ASP A 1 101 ? -14.894 -3.050 10.996 1.00 78.50 101 ASP A C 1
ATOM 822 O O . ASP A 1 101 ? -15.061 -2.597 9.864 1.00 78.50 101 ASP A O 1
ATOM 826 N N . ILE A 1 102 ? -13.689 -3.341 11.482 1.00 87.19 102 ILE A N 1
ATOM 827 C CA . ILE A 1 102 ? -12.439 -3.135 10.750 1.00 87.19 102 ILE A CA 1
ATOM 828 C C . ILE A 1 102 ? -11.821 -4.442 10.247 1.00 87.19 102 ILE A C 1
ATOM 830 O O . ILE A 1 102 ? -10.810 -4.415 9.542 1.00 87.19 102 ILE A O 1
ATOM 834 N N . ASN A 1 103 ? -12.410 -5.586 10.604 1.00 88.75 103 ASN A N 1
ATOM 835 C CA . ASN A 1 103 ? -11.814 -6.895 10.351 1.00 88.75 103 ASN A CA 1
ATOM 836 C C . ASN A 1 103 ? -11.676 -7.163 8.854 1.00 88.75 103 ASN A C 1
ATOM 838 O O . ASN A 1 103 ? -10.604 -7.566 8.409 1.00 88.75 103 ASN A O 1
ATOM 842 N N . ASP A 1 104 ? -12.710 -6.852 8.069 1.00 90.19 104 ASP A N 1
ATOM 843 C CA . ASP A 1 104 ? -12.679 -7.000 6.611 1.00 90.19 104 ASP A CA 1
ATOM 844 C C . ASP A 1 104 ? -11.527 -6.210 5.979 1.00 90.19 104 ASP A C 1
ATOM 846 O O . ASP A 1 104 ? -10.801 -6.733 5.133 1.00 90.19 104 ASP A O 1
ATOM 850 N N . LEU A 1 105 ? -11.323 -4.963 6.419 1.00 93.00 105 LEU A N 1
ATOM 851 C CA . LEU A 1 105 ? -10.258 -4.102 5.908 1.00 93.00 105 LEU A CA 1
ATOM 852 C C . LEU A 1 105 ? -8.871 -4.632 6.285 1.00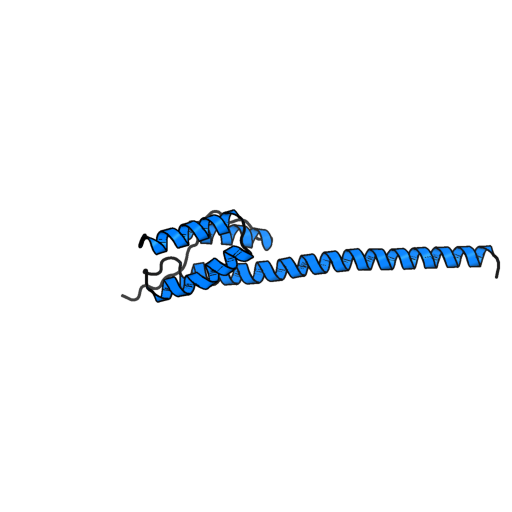 93.00 105 LEU A C 1
ATOM 854 O O . LEU A 1 105 ? -7.973 -4.667 5.445 1.00 93.00 105 LEU A O 1
ATOM 858 N N . VAL A 1 106 ? -8.693 -5.057 7.536 1.00 93.25 106 VAL A N 1
ATOM 859 C CA . VAL A 1 106 ? -7.410 -5.568 8.038 1.00 93.25 106 VAL A CA 1
ATOM 860 C C . VAL A 1 106 ? -7.052 -6.900 7.390 1.00 93.25 106 VAL A C 1
ATOM 862 O O . VAL A 1 106 ? -5.900 -7.095 7.005 1.00 93.25 106 VAL A O 1
ATOM 865 N N . ASN A 1 107 ? -8.022 -7.799 7.232 1.00 93.00 107 ASN A N 1
ATOM 866 C CA . ASN A 1 107 ? -7.811 -9.089 6.587 1.00 93.00 107 ASN A CA 1
ATOM 867 C C . ASN A 1 107 ? -7.492 -8.928 5.095 1.00 93.00 107 ASN A C 1
ATOM 869 O O . ASN A 1 107 ? -6.555 -9.565 4.615 1.00 93.00 107 ASN A O 1
ATOM 873 N N . ASP A 1 108 ? -8.210 -8.055 4.377 1.00 94.50 108 ASP A N 1
ATOM 874 C CA . ASP A 1 108 ? -7.930 -7.778 2.962 1.00 94.50 108 ASP A CA 1
ATOM 875 C C . ASP A 1 108 ? -6.542 -7.151 2.774 1.00 94.50 108 ASP A C 1
ATOM 877 O O . ASP A 1 108 ? -5.753 -7.606 1.943 1.00 94.50 108 ASP A O 1
ATOM 881 N N . LEU A 1 109 ? -6.190 -6.171 3.613 1.00 95.12 109 LEU A N 1
ATOM 882 C CA . LEU A 1 109 ? -4.863 -5.559 3.603 1.00 95.12 109 LEU A CA 1
ATOM 883 C C . LEU A 1 109 ? -3.759 -6.581 3.897 1.00 95.12 109 LEU A C 1
ATOM 885 O O . LEU A 1 109 ? -2.734 -6.600 3.216 1.00 95.12 109 LEU A O 1
ATOM 889 N N . ARG A 1 110 ? -3.975 -7.469 4.872 1.00 94.62 110 ARG A N 1
ATOM 890 C CA . ARG A 1 110 ? -3.034 -8.545 5.200 1.00 94.62 110 ARG A CA 1
ATOM 891 C C . ARG A 1 110 ? -2.861 -9.516 4.035 1.00 94.62 110 ARG A C 1
ATOM 893 O O . ARG A 1 110 ? -1.733 -9.910 3.752 1.00 94.62 110 ARG A O 1
ATOM 900 N N . ALA A 1 111 ? -3.949 -9.910 3.374 1.00 94.81 111 ALA A N 1
ATOM 901 C CA . ALA A 1 111 ? -3.905 -10.831 2.242 1.00 94.81 111 ALA A CA 1
ATOM 902 C C . ALA A 1 111 ? -3.104 -10.242 1.069 1.00 94.81 111 ALA A C 1
ATOM 904 O O . ALA A 1 111 ? -2.201 -10.901 0.551 1.00 94.81 111 ALA A O 1
ATOM 905 N N . GLU A 1 112 ? -3.362 -8.982 0.710 1.00 94.50 112 GLU A N 1
ATOM 906 C CA . GLU A 1 112 ? -2.619 -8.297 -0.355 1.00 94.50 112 GLU A CA 1
ATOM 907 C C . GLU A 1 112 ? -1.143 -8.085 0.010 1.00 94.50 112 GLU A C 1
ATOM 909 O O . GLU A 1 112 ? -0.269 -8.330 -0.819 1.00 94.50 112 GLU A O 1
ATOM 914 N N . LEU A 1 113 ? -0.830 -7.725 1.260 1.00 95.00 113 LEU A N 1
ATOM 915 C CA . LEU A 1 113 ? 0.559 -7.609 1.717 1.00 95.00 113 LEU A CA 1
ATOM 916 C C . LEU A 1 113 ? 1.307 -8.942 1.666 1.00 95.00 113 LEU A C 1
ATOM 918 O O . LEU A 1 113 ? 2.461 -8.978 1.247 1.00 95.00 113 LEU A O 1
ATOM 922 N N . ARG A 1 114 ? 0.673 -10.048 2.071 1.00 94.88 114 ARG A N 1
ATOM 923 C CA . ARG A 1 114 ? 1.295 -11.379 1.992 1.00 94.88 114 ARG A CA 1
ATOM 924 C C . ARG A 1 114 ? 1.573 -11.775 0.550 1.00 94.88 114 ARG A C 1
ATOM 926 O O . ARG A 1 114 ? 2.656 -12.271 0.271 1.00 94.88 114 ARG A O 1
ATOM 933 N N . LYS A 1 115 ? 0.644 -11.486 -0.360 1.00 93.31 115 LYS A N 1
ATOM 934 C CA . LYS A 1 115 ? 0.827 -11.705 -1.796 1.00 93.31 115 LYS A CA 1
ATOM 935 C C . LYS A 1 115 ? 1.977 -10.872 -2.369 1.00 93.31 115 LYS A C 1
ATOM 937 O O . LYS A 1 115 ? 2.797 -11.416 -3.098 1.00 93.31 115 LYS A O 1
ATOM 942 N N . GLU A 1 116 ? 2.059 -9.586 -2.030 1.00 91.31 116 GLU A N 1
ATOM 943 C CA . GLU A 1 116 ? 3.141 -8.697 -2.490 1.00 91.31 116 GLU A CA 1
ATOM 944 C C . GLU A 1 116 ? 4.514 -9.123 -1.946 1.00 91.31 116 GLU A C 1
ATOM 946 O O . GLU A 1 116 ? 5.527 -8.952 -2.619 1.00 91.31 116 GLU A O 1
ATOM 951 N N . LEU A 1 117 ? 4.550 -9.702 -0.744 1.00 91.75 117 LEU A N 1
ATOM 952 C CA . LEU A 1 117 ? 5.759 -10.227 -0.103 1.00 91.75 117 LEU A CA 1
ATOM 953 C C . LEU A 1 117 ? 6.057 -11.696 -0.451 1.00 91.75 117 LEU A C 1
ATOM 955 O O . LEU A 1 117 ? 6.962 -12.276 0.145 1.00 91.75 117 LEU A O 1
ATOM 959 N N . GLU A 1 118 ? 5.302 -12.298 -1.376 1.00 94.44 118 GLU A N 1
ATOM 960 C CA . GLU A 1 118 ? 5.441 -13.704 -1.788 1.00 94.44 118 GLU A CA 1
ATOM 961 C C . GLU A 1 118 ? 5.367 -14.700 -0.609 1.00 94.44 118 GLU A C 1
ATOM 963 O O . GLU A 1 118 ? 6.032 -15.733 -0.581 1.00 94.44 118 GLU A O 1
ATOM 968 N N . LEU A 1 119 ? 4.534 -14.387 0.386 1.00 94.94 119 LEU A N 1
ATOM 969 C CA . LEU A 1 119 ? 4.264 -15.232 1.547 1.00 94.94 119 LEU A CA 1
ATOM 970 C C . LEU A 1 119 ? 3.050 -16.133 1.295 1.00 94.94 119 LEU A C 1
ATOM 972 O O . LEU A 1 119 ? 2.126 -15.770 0.566 1.00 94.94 119 LEU A O 1
ATOM 976 N N . GLU A 1 120 ? 3.008 -17.284 1.967 1.00 94.00 120 GLU A N 1
ATOM 977 C CA . GLU A 1 120 ? 1.877 -18.218 1.880 1.00 94.00 120 GLU A CA 1
ATOM 978 C C . GLU A 1 120 ? 0.545 -17.533 2.238 1.00 94.00 120 GLU A C 1
ATOM 980 O O . GLU A 1 120 ? 0.502 -16.775 3.209 1.00 94.00 120 GLU A O 1
ATOM 985 N N . PRO A 1 121 ? -0.558 -17.766 1.513 1.00 91.38 121 PRO A N 1
ATOM 986 C CA . PRO A 1 121 ? -1.852 -17.182 1.860 1.00 91.38 121 PRO A CA 1
ATOM 987 C C . PRO A 1 121 ? -2.360 -17.700 3.215 1.00 91.38 121 PRO A C 1
ATOM 989 O O . PRO A 1 121 ? -2.042 -18.811 3.629 1.00 91.38 121 PRO A O 1
ATOM 992 N N . ILE A 1 122 ? -3.144 -16.876 3.916 1.00 90.44 122 ILE A N 1
ATOM 993 C CA . ILE A 1 122 ?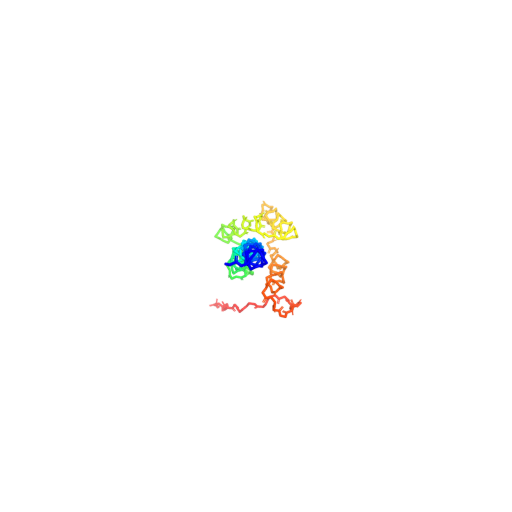 -3.796 -17.240 5.182 1.00 90.44 122 ILE A CA 1
ATOM 994 C C . ILE A 1 122 ? -5.241 -16.749 5.133 1.00 90.44 122 ILE A C 1
ATOM 996 O O . ILE A 1 122 ? -5.469 -15.535 5.093 1.00 90.44 122 ILE A O 1
ATOM 1000 N N . ASP A 1 123 ? -6.183 -17.688 5.214 1.00 80.69 123 ASP A N 1
ATOM 1001 C CA . ASP A 1 123 ? -7.627 -17.424 5.123 1.00 80.69 123 ASP A CA 1
ATOM 1002 C C . ASP A 1 123 ? -8.293 -17.183 6.490 1.00 80.69 123 ASP A C 1
ATOM 1004 O O . ASP A 1 123 ? -9.459 -16.806 6.577 1.00 80.69 123 ASP A O 1
ATOM 1008 N N . GLU A 1 124 ? -7.555 -17.382 7.581 1.00 83.62 124 GLU A N 1
ATOM 1009 C CA . GLU A 1 124 ? -8.059 -17.219 8.946 1.00 83.62 124 GLU A CA 1
ATOM 1010 C C . GLU A 1 124 ? -8.118 -15.750 9.370 1.00 83.62 124 GLU A C 1
ATOM 1012 O O . GLU A 1 124 ? -7.254 -14.957 9.010 1.00 83.62 124 GLU A O 1
ATOM 1017 N N . ASN A 1 125 ? -9.071 -15.365 10.218 1.00 82.50 125 ASN A N 1
ATOM 1018 C CA . ASN A 1 125 ? -9.087 -14.012 10.783 1.00 82.50 125 ASN A CA 1
ATOM 1019 C C . ASN A 1 125 ? -7.826 -13.720 11.611 1.00 82.50 125 ASN A C 1
ATOM 1021 O O . ASN A 1 125 ? -7.212 -14.614 12.193 1.00 82.50 125 ASN A O 1
ATOM 1025 N N . ILE A 1 126 ? -7.426 -12.450 11.680 1.00 82.75 126 ILE A N 1
ATOM 1026 C CA . ILE A 1 126 ? -6.306 -12.046 12.532 1.00 82.75 126 ILE A CA 1
ATOM 1027 C C . ILE A 1 126 ? -6.587 -12.362 14.012 1.00 82.75 126 ILE A C 1
ATOM 1029 O O . ILE A 1 126 ? -7.581 -11.919 14.585 1.00 82.75 126 ILE A O 1
ATOM 1033 N N . PHE A 1 127 ? -5.685 -13.117 14.642 1.00 75.38 127 PHE A N 1
ATOM 1034 C CA . PHE A 1 127 ? -5.707 -13.378 16.079 1.00 75.38 127 PHE A CA 1
ATOM 1035 C C . PHE A 1 127 ? -4.669 -12.494 16.775 1.00 75.38 127 PHE A C 1
ATOM 1037 O O . PHE A 1 127 ? -3.479 -12.561 16.466 1.00 75.38 127 PHE A O 1
ATOM 1044 N N . LEU A 1 128 ? -5.114 -11.647 17.704 1.00 74.19 128 LEU A N 1
ATOM 1045 C CA . LEU A 1 128 ? -4.253 -10.714 18.434 1.00 74.19 128 LEU A CA 1
ATOM 1046 C C . LEU A 1 128 ? -4.329 -10.996 19.930 1.00 74.19 128 LEU A C 1
ATOM 1048 O O . LEU A 1 128 ? -5.416 -11.034 20.509 1.00 74.19 128 LEU A O 1
ATOM 1052 N N . LEU A 1 129 ? -3.163 -11.156 20.559 1.00 70.75 129 LEU A N 1
ATOM 1053 C CA . LEU A 1 129 ? -3.063 -11.317 22.004 1.00 70.75 129 LEU A CA 1
ATOM 1054 C C . LEU A 1 129 ? -3.547 -10.040 22.696 1.00 70.75 129 LEU A C 1
ATOM 1056 O O . LEU A 1 129 ? -3.018 -8.954 22.456 1.00 70.75 129 LEU A O 1
ATOM 1060 N N . ARG A 1 130 ? -4.516 -10.179 23.603 1.00 66.75 130 ARG A N 1
ATOM 1061 C CA . ARG A 1 130 ? -4.935 -9.101 24.497 1.00 66.75 130 ARG A CA 1
ATOM 1062 C C . ARG A 1 130 ? -4.805 -9.508 25.944 1.00 66.75 130 ARG A C 1
ATOM 1064 O O . ARG A 1 130 ? -5.423 -10.471 26.385 1.00 66.75 130 ARG A O 1
ATOM 1071 N N . TYR A 1 131 ? -4.053 -8.707 26.685 1.00 69.62 131 TYR A N 1
ATOM 1072 C CA . TYR A 1 131 ? -4.060 -8.756 28.133 1.00 69.62 131 TYR A CA 1
ATOM 1073 C C . TYR A 1 131 ? -5.224 -7.897 28.636 1.00 69.62 131 TYR A C 1
ATOM 1075 O O . TYR A 1 131 ? -5.171 -6.669 28.551 1.00 69.62 131 TYR A O 1
ATOM 1083 N N . LYS A 1 132 ? -6.298 -8.529 29.121 1.00 63.66 132 LYS A N 1
ATOM 1084 C CA . LYS A 1 132 ? -7.263 -7.833 29.975 1.00 63.66 132 LYS A CA 1
ATOM 1085 C C . LYS A 1 132 ? -6.640 -7.746 31.363 1.00 63.66 132 LYS A C 1
ATOM 1087 O O . LYS A 1 132 ? -6.293 -8.768 31.943 1.00 63.66 132 LYS A O 1
ATOM 1092 N N . LYS A 1 133 ? -6.440 -6.525 31.852 1.00 57.34 133 LYS A N 1
ATOM 1093 C CA . LYS A 1 133 ? -6.136 -6.298 33.261 1.00 57.34 133 LYS A CA 1
ATOM 1094 C C . LYS A 1 133 ? -7.485 -6.198 33.969 1.00 57.34 133 LYS A C 1
ATOM 1096 O O . LYS A 1 133 ? -8.225 -5.264 33.668 1.00 57.34 133 LYS A O 1
ATOM 1101 N N . ASP A 1 134 ? -7.798 -7.203 34.781 1.00 49.56 134 ASP A N 1
ATOM 1102 C CA . ASP A 1 134 ? -8.957 -7.199 35.683 1.00 49.56 134 ASP A CA 1
ATOM 1103 C C . ASP A 1 134 ? -8.856 -6.067 36.720 1.00 49.56 134 ASP A C 1
ATOM 1105 O O . ASP A 1 134 ? -7.712 -5.725 37.123 1.00 49.56 134 ASP A O 1
#

Sequence (134 aa):
MDISDIIKTIITVAIAVIGWIAAHYFSSKRDKTLKRREIISKHLIDTYKILAYDIVHREYSEETVRKLELPLVELQLFGTKRQIELAKKLAYDIQKGGTIDINDLVNDLRAELRKELELEPIDENIFLLRYKKD

Nearest PDB structures (foldseek):
  3iqt-assembly1_A  TM=6.351E-01  e=4.431E-01  Escherichia coli CFT073
  4jeu-assembly1_B  TM=3.711E-01  e=8.919E+00  Rattus norvegicus

Organism: NCBI:txid1524096

pLDDT: mean 89.86, std 9.38, range [49.56, 98.06]

Secondary structure (DSSP, 8-state):
--HHHHHHHHHHHHHHHHHHHHHHHHHHHHHHHHHHHHHHHHHHHHHHHIIIIIITTPPP-HHHHHHHHHHHHHHHHHS-HHHHHHHHHHHHHHHTT-----HHHHHHHHHHHHHHTTPPP--SPPP-------

Solvent-accessible surface area (backbone atoms only — not comparable to full-atom values): 7907 Å² total; per-residue (Å²): 131,56,72,67,57,54,51,54,50,53,51,52,52,50,51,51,52,52,51,50,52,51,52,51,52,55,48,55,54,49,53,54,50,52,53,51,49,53,53,43,53,51,53,52,51,52,34,48,48,46,47,59,72,64,42,60,93,53,76,93,43,74,69,47,55,61,64,43,53,60,41,49,54,50,30,67,76,65,44,52,74,66,48,34,52,45,46,50,52,45,54,52,35,52,76,70,71,48,79,85,76,55,60,69,49,53,49,51,51,49,49,53,50,29,57,76,67,75,42,81,90,71,94,70,80,89,84,76,94,75,86,81,82,130

Mean predicted aligned error: 6.4 Å

Foldseek 3Di:
DDPVVVVVVVVVVVVVVVVVVVVVVVVVVVVVVVVVLVVLLVLLVVLLCLCVPVAPPDDDDPVNVVSLPSSLVSCCVRNDPVLVVLSVVQVVCVVVVHDRDCQVNSLVSVQVSCVSVVHDGDPDTDDDDDDDDD